Protein AF-A0A831QJR3-F1 (afdb_monomer)

Sequence (71 aa):
MDLWQFTNAINRHFSVQEKLQLIDKIWEIAYADEIINQHEDYLVHKIADLLHLSHRQLIDAKLKVAKEVSG

Secondary structure (DSSP, 8-state):
--HHHHHHHHHHH--HHHHHHHHHHHHHHHHTTSS--HHHHHHHHHHHHHTT--HHHHHHHHHHHHHHHT-

Solvent-accessible surface area (backbone atoms only — not comparable to full-atom values): 4090 Å² total; per-residue (Å²): 131,66,61,65,63,54,29,52,52,44,59,74,75,44,53,74,67,56,50,50,55,50,52,34,53,51,43,47,58,48,52,68,71,78,60,72,45,75,66,52,57,50,47,53,51,53,50,36,55,60,56,72,50,53,73,65,61,53,51,53,36,48,55,52,39,54,52,62,72,74,98

pLDDT: mean 87.69, std 7.44, range [56.88, 93.56]

Mean predicted aligned error: 4.06 Å

Nearest PDB structures (foldseek):
  2h5n-assembly1_C  TM=6.771E-01  e=2.851E+00  Porphyromonas gingivalis
  4tth-assembly1_A  TM=6.518E-01  e=3.020E+00  Herpesvirus saimiri (strain 11)

Foldseek 3Di:
DPLLVVLVVCLVPPDPVVLLVVLLVLLLVCCPVVDRDPVSVVVSVVSCVSNVHDPVSNVVSNVVNVVVSVD

Radius of gyration: 11.9 Å; Cα contacts (8 Å, |Δi|>4): 48; chains: 1; bounding box: 28×25×30 Å

Structure (mmCIF, N/CA/C/O backbone):
data_AF-A0A831QJR3-F1
#
_entry.id   AF-A0A831QJR3-F1
#
loop_
_atom_site.group_PDB
_atom_site.id
_atom_site.type_symbol
_atom_site.label_atom_id
_atom_site.label_alt_id
_atom_site.label_comp_id
_atom_site.label_asym_id
_atom_site.label_entity_id
_atom_site.label_seq_id
_atom_site.pdbx_PDB_ins_code
_atom_site.Cartn_x
_atom_site.Cartn_y
_atom_site.Cartn_z
_atom_site.occupancy
_atom_site.B_iso_or_equiv
_atom_site.auth_seq_id
_atom_site.auth_comp_id
_atom_site.auth_asym_id
_atom_site.auth_atom_id
_atom_site.pdbx_PDB_model_num
ATOM 1 N N . MET A 1 1 ? 6.262 -18.001 -6.201 1.00 56.88 1 MET A N 1
ATOM 2 C CA . MET A 1 1 ? 5.500 -16.967 -6.933 1.00 56.88 1 MET A CA 1
ATOM 3 C C . MET A 1 1 ? 6.452 -15.845 -7.309 1.00 56.88 1 MET A C 1
ATOM 5 O O . MET A 1 1 ? 7.017 -15.232 -6.410 1.00 56.88 1 MET A O 1
ATOM 9 N N . ASP A 1 2 ? 6.652 -15.599 -8.604 1.00 78.88 2 ASP A N 1
ATOM 10 C CA . ASP A 1 2 ? 7.518 -14.522 -9.102 1.00 78.88 2 ASP A CA 1
ATOM 11 C C . ASP A 1 2 ? 6.795 -13.169 -9.056 1.00 78.88 2 ASP A C 1
ATOM 13 O O . ASP A 1 2 ? 6.389 -12.620 -10.082 1.00 78.88 2 ASP A O 1
ATOM 17 N N . LEU A 1 3 ? 6.650 -12.609 -7.847 1.00 80.69 3 LEU A N 1
ATOM 18 C CA . LEU A 1 3 ? 6.136 -11.244 -7.658 1.00 80.69 3 LEU A CA 1
ATOM 19 C C . LEU A 1 3 ? 6.867 -10.243 -8.552 1.00 80.69 3 LEU A C 1
ATOM 21 O O . LEU A 1 3 ? 6.251 -9.329 -9.076 1.00 80.69 3 LEU A O 1
ATOM 25 N N . TRP A 1 4 ? 8.165 -10.454 -8.761 1.00 83.06 4 TRP A N 1
ATOM 26 C CA . TRP A 1 4 ? 9.001 -9.565 -9.550 1.00 83.06 4 TRP A CA 1
ATOM 27 C C . TRP A 1 4 ? 8.612 -9.534 -11.033 1.00 83.06 4 TRP A C 1
ATOM 29 O O . TRP A 1 4 ? 8.560 -8.465 -11.633 1.00 83.06 4 TRP A O 1
ATOM 39 N N . GLN A 1 5 ? 8.296 -10.682 -11.642 1.00 84.38 5 GLN A N 1
ATOM 40 C CA . GLN A 1 5 ? 7.854 -10.713 -13.043 1.00 84.38 5 GLN A CA 1
ATOM 41 C C . GLN A 1 5 ? 6.484 -10.042 -13.204 1.00 84.38 5 GLN A C 1
ATOM 43 O O . GLN A 1 5 ? 6.270 -9.284 -14.151 1.00 84.38 5 GLN A O 1
ATOM 48 N N . PHE A 1 6 ? 5.589 -10.273 -12.242 1.00 84.81 6 PHE A N 1
ATOM 49 C CA . PHE A 1 6 ? 4.255 -9.684 -12.209 1.00 84.81 6 PHE A CA 1
ATOM 50 C C . PHE A 1 6 ? 4.296 -8.159 -12.038 1.00 84.81 6 PHE A C 1
ATOM 52 O O 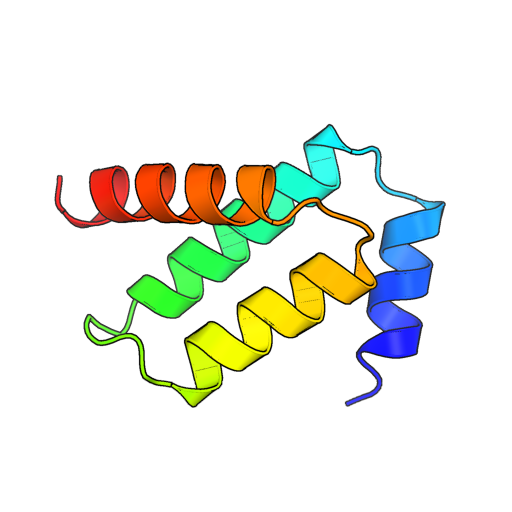. PHE A 1 6 ? 3.734 -7.425 -12.852 1.00 84.81 6 PHE A O 1
ATOM 59 N N . THR A 1 7 ? 5.023 -7.659 -11.037 1.00 88.50 7 THR A N 1
ATOM 60 C CA . THR A 1 7 ? 5.133 -6.217 -10.776 1.00 88.50 7 THR A CA 1
ATOM 61 C C . THR A 1 7 ? 5.873 -5.499 -11.893 1.00 88.50 7 THR A C 1
ATOM 63 O O . THR A 1 7 ? 5.519 -4.374 -12.229 1.00 88.50 7 THR A O 1
ATOM 66 N N . ASN A 1 8 ? 6.841 -6.149 -12.544 1.00 90.06 8 ASN A N 1
ATOM 67 C CA . ASN A 1 8 ? 7.531 -5.575 -13.696 1.00 90.06 8 ASN A CA 1
ATOM 68 C C . ASN A 1 8 ? 6.605 -5.441 -14.921 1.00 90.06 8 ASN A C 1
ATOM 70 O O . ASN A 1 8 ? 6.679 -4.447 -15.641 1.00 90.06 8 ASN A O 1
ATOM 74 N N . ALA A 1 9 ? 5.691 -6.391 -15.146 1.00 91.50 9 ALA A N 1
ATOM 75 C CA . ALA A 1 9 ? 4.657 -6.239 -16.171 1.00 91.50 9 ALA A CA 1
ATOM 76 C C . ALA A 1 9 ? 3.711 -5.071 -15.840 1.00 91.50 9 ALA A C 1
ATOM 78 O O . ALA A 1 9 ? 3.493 -4.206 -16.687 1.00 91.50 9 ALA A O 1
ATOM 79 N N . ILE A 1 10 ? 3.232 -4.9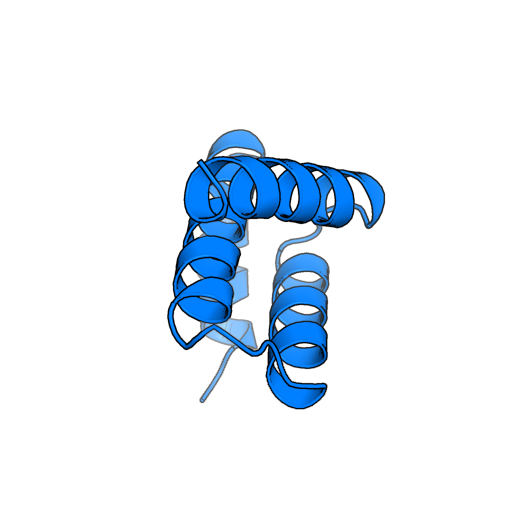82 -14.596 1.00 90.69 10 ILE A N 1
ATOM 80 C CA . ILE A 1 10 ? 2.384 -3.867 -14.147 1.00 90.69 10 ILE A CA 1
ATOM 81 C C . ILE A 1 10 ? 3.115 -2.537 -14.319 1.00 90.69 10 ILE A C 1
ATOM 83 O O . ILE A 1 10 ? 2.574 -1.606 -14.899 1.00 90.69 10 ILE A O 1
ATOM 87 N N . ASN A 1 11 ? 4.376 -2.445 -13.903 1.00 92.31 11 ASN A N 1
ATOM 88 C CA . ASN A 1 11 ? 5.159 -1.219 -14.018 1.00 92.31 11 ASN A CA 1
ATOM 89 C C . ASN A 1 11 ? 5.308 -0.710 -15.452 1.00 92.31 11 ASN A C 1
ATOM 91 O O . ASN A 1 11 ? 5.428 0.499 -15.636 1.00 92.31 11 ASN A O 1
ATOM 95 N N . ARG A 1 12 ? 5.307 -1.609 -16.443 1.00 92.56 12 ARG A N 1
ATOM 96 C CA . ARG A 1 12 ? 5.409 -1.256 -17.865 1.00 92.56 12 ARG A CA 1
ATOM 97 C C . ARG A 1 12 ? 4.080 -0.851 -18.492 1.00 92.56 12 ARG A C 1
ATOM 99 O O . ARG A 1 12 ? 4.093 -0.080 -19.445 1.00 92.56 12 ARG A O 1
ATOM 106 N N . HIS A 1 13 ? 2.966 -1.385 -17.999 1.00 93.06 13 HIS A N 1
ATOM 107 C CA . HIS A 1 13 ? 1.659 -1.225 -18.641 1.00 93.06 13 HIS A CA 1
ATOM 108 C C . HIS A 1 13 ? 0.691 -0.322 -17.873 1.00 93.06 13 HIS A C 1
ATOM 110 O O . HIS A 1 13 ? -0.248 0.178 -18.477 1.00 93.06 13 HIS A O 1
ATOM 116 N N . PHE A 1 14 ? 0.913 -0.105 -16.575 1.00 92.50 14 PHE A N 1
ATOM 117 C CA . PHE A 1 14 ? 0.003 0.635 -15.708 1.00 92.50 14 PHE A CA 1
ATOM 118 C C . PHE A 1 14 ? 0.560 2.025 -15.412 1.00 92.50 14 PHE A C 1
ATOM 120 O O . PHE A 1 14 ? 1.717 2.201 -15.012 1.00 92.50 14 PHE A O 1
ATOM 127 N N . SER A 1 15 ? -0.310 3.016 -15.536 1.00 92.62 15 SER A N 1
ATOM 128 C CA . SER A 1 15 ? -0.122 4.354 -15.000 1.00 92.62 15 SER A CA 1
ATOM 129 C C . SER A 1 15 ? -0.084 4.341 -13.469 1.00 92.62 15 SER A C 1
ATOM 131 O O . SER A 1 15 ? -0.502 3.391 -12.807 1.00 92.62 15 SER A O 1
ATOM 133 N N . VAL A 1 16 ? 0.386 5.438 -12.872 1.00 89.62 16 VAL A N 1
ATOM 134 C CA . VAL A 1 16 ? 0.395 5.591 -11.407 1.00 89.62 16 VAL A CA 1
ATOM 135 C C . VAL A 1 16 ? -1.013 5.439 -10.821 1.00 89.62 16 VAL A C 1
ATOM 137 O O . VAL A 1 16 ? -1.163 4.810 -9.782 1.00 89.62 16 VAL A O 1
ATOM 140 N N . GLN A 1 17 ? -2.043 5.958 -11.493 1.00 91.44 17 GLN A N 1
ATOM 141 C CA . GLN A 1 17 ? -3.434 5.857 -11.034 1.00 91.44 17 GLN A CA 1
ATOM 142 C C . GLN A 1 17 ? -3.923 4.405 -11.006 1.00 91.44 17 GLN A C 1
ATOM 144 O O . GLN A 1 17 ? -4.514 3.976 -10.021 1.00 91.44 17 GLN A O 1
ATOM 149 N N . GLU A 1 18 ? -3.619 3.618 -12.037 1.00 93.56 18 GLU A N 1
ATOM 150 C CA . GLU A 1 18 ? -4.010 2.203 -12.085 1.00 93.56 18 GLU A CA 1
ATOM 151 C C . GLU A 1 18 ? -3.255 1.370 -11.040 1.00 93.56 18 GLU A C 1
ATOM 153 O O . GLU A 1 18 ? -3.823 0.461 -10.438 1.00 93.56 18 GLU A O 1
ATOM 158 N N . LYS A 1 19 ? -1.989 1.704 -10.755 1.00 93.44 19 LYS A N 1
ATOM 159 C CA . LYS A 1 19 ? -1.240 1.078 -9.652 1.00 93.44 19 LYS A CA 1
ATOM 160 C C . LYS A 1 19 ? -1.857 1.389 -8.289 1.00 93.44 19 LYS A C 1
ATOM 162 O O . LYS A 1 19 ? -1.879 0.516 -7.426 1.00 93.44 19 LYS A O 1
ATOM 167 N N . LEU A 1 20 ? -2.366 2.609 -8.099 1.00 92.31 20 LEU A N 1
ATOM 168 C CA . LEU A 1 20 ? -3.090 2.984 -6.882 1.00 92.31 20 LEU A CA 1
ATOM 169 C C . LEU A 1 20 ? -4.417 2.227 -6.764 1.00 92.31 20 LEU A C 1
ATOM 171 O O . LEU A 1 20 ? -4.737 1.705 -5.707 1.00 92.31 20 LEU A O 1
ATOM 175 N N . GLN A 1 21 ? -5.160 2.072 -7.857 1.00 92.75 21 GLN A N 1
ATOM 176 C CA . GLN A 1 21 ? -6.372 1.249 -7.835 1.00 92.75 21 GLN A CA 1
ATOM 177 C C . GLN A 1 21 ? -6.071 -0.218 -7.509 1.00 92.75 21 GLN A C 1
ATOM 179 O O . GLN A 1 21 ? -6.830 -0.862 -6.790 1.00 92.75 21 GLN A O 1
ATOM 184 N N . LEU A 1 22 ? -4.950 -0.749 -8.001 1.00 92.25 22 LEU A N 1
ATOM 185 C CA . LEU A 1 22 ? -4.520 -2.100 -7.661 1.00 92.25 22 LEU A CA 1
ATOM 186 C C . LEU A 1 22 ? -4.175 -2.229 -6.171 1.00 92.25 22 LEU A C 1
ATOM 188 O O . LEU A 1 22 ? -4.570 -3.216 -5.555 1.00 92.25 22 LEU A O 1
ATOM 192 N N . ILE A 1 23 ? -3.463 -1.258 -5.585 1.00 93.06 23 ILE A N 1
ATOM 193 C CA . ILE A 1 23 ? -3.117 -1.315 -4.158 1.00 93.06 23 ILE A CA 1
ATOM 194 C C . ILE A 1 23 ? -4.353 -1.161 -3.263 1.00 93.06 23 ILE A C 1
ATOM 196 O O . ILE A 1 23 ? -4.441 -1.857 -2.256 1.00 93.06 23 ILE A O 1
ATOM 200 N N . ASP A 1 24 ? -5.334 -0.345 -3.666 1.00 92.31 24 ASP A N 1
ATOM 201 C CA . ASP A 1 24 ? -6.643 -0.264 -3.005 1.00 92.31 24 ASP A CA 1
ATOM 202 C C . ASP A 1 24 ? -7.310 -1.651 -2.976 1.00 92.31 24 ASP A C 1
ATOM 204 O O . ASP A 1 24 ? -7.702 -2.138 -1.919 1.00 92.31 24 ASP A O 1
ATOM 208 N N . LYS A 1 25 ? -7.350 -2.351 -4.117 1.00 91.50 25 LYS A N 1
ATOM 209 C CA . LYS A 1 25 ? -7.936 -3.700 -4.201 1.00 91.50 25 LYS A CA 1
ATOM 210 C C . LYS A 1 25 ? -7.191 -4.737 -3.365 1.00 91.50 25 LYS A C 1
ATOM 212 O O . LYS A 1 25 ? -7.812 -5.631 -2.799 1.00 91.50 25 LYS A O 1
ATOM 217 N N . ILE A 1 26 ? -5.868 -4.629 -3.275 1.00 90.38 26 ILE A N 1
ATOM 218 C CA . ILE A 1 26 ? -5.064 -5.513 -2.425 1.00 90.38 26 ILE A CA 1
ATOM 219 C C . ILE A 1 26 ? -5.385 -5.271 -0.945 1.00 90.38 26 ILE A C 1
ATOM 221 O O . ILE A 1 26 ? -5.511 -6.237 -0.195 1.00 90.38 26 ILE A O 1
ATOM 225 N N . TRP A 1 27 ? -5.564 -4.013 -0.530 1.00 90.69 27 TRP A N 1
ATOM 226 C CA . TRP A 1 27 ? -6.031 -3.702 0.819 1.00 90.69 27 TRP A CA 1
ATOM 227 C C . TRP A 1 27 ? -7.435 -4.246 1.073 1.00 90.69 27 TRP A C 1
ATOM 229 O O . TRP A 1 27 ? -7.645 -4.826 2.128 1.00 90.69 27 TRP A O 1
ATOM 239 N N . GLU A 1 28 ? -8.373 -4.124 0.128 1.00 89.56 28 GLU A N 1
ATOM 240 C CA . GLU A 1 28 ? -9.731 -4.682 0.284 1.00 89.56 28 GLU A CA 1
ATOM 241 C C . GLU A 1 28 ? -9.688 -6.188 0.578 1.00 89.56 28 GLU A C 1
ATOM 243 O O . GLU A 1 28 ? -10.390 -6.661 1.467 1.00 89.56 28 GLU A O 1
ATOM 248 N N . ILE A 1 29 ? -8.820 -6.928 -0.120 1.00 87.50 29 ILE A N 1
ATOM 249 C CA . ILE A 1 29 ? -8.619 -8.364 0.112 1.00 87.50 29 ILE A CA 1
ATOM 250 C C . ILE A 1 29 ? -7.979 -8.616 1.480 1.00 87.50 29 ILE A C 1
ATOM 252 O O . ILE A 1 29 ? -8.437 -9.492 2.201 1.00 87.50 29 ILE A O 1
ATOM 256 N N . ALA A 1 30 ? -6.953 -7.847 1.859 1.00 87.25 30 ALA A N 1
ATOM 257 C CA . ALA A 1 30 ? -6.304 -7.997 3.163 1.00 87.25 30 ALA A CA 1
ATOM 258 C C . ALA A 1 30 ? -7.268 -7.703 4.329 1.00 87.25 30 ALA A C 1
ATOM 260 O O . ALA A 1 30 ? -7.209 -8.352 5.365 1.00 87.25 30 ALA A O 1
ATOM 261 N N . TYR A 1 31 ? -8.180 -6.742 4.161 1.00 85.25 31 TYR A N 1
ATOM 262 C CA . TYR A 1 31 ? -9.208 -6.417 5.151 1.00 85.25 31 TYR A CA 1
ATOM 263 C C . TYR A 1 31 ? -10.393 -7.401 5.157 1.00 85.25 31 TYR A C 1
ATOM 265 O O . TYR A 1 31 ? -11.182 -7.365 6.101 1.00 85.25 31 TYR A O 1
ATOM 273 N N . ALA A 1 32 ? -10.533 -8.273 4.151 1.00 82.12 32 ALA A N 1
ATOM 274 C CA . ALA A 1 32 ? -11.671 -9.189 4.035 1.00 82.12 32 ALA A CA 1
ATOM 275 C C . ALA A 1 32 ? -11.735 -10.228 5.169 1.00 82.12 32 ALA A C 1
ATOM 277 O O . ALA A 1 32 ? -12.830 -10.644 5.540 1.00 82.12 32 ALA A O 1
ATOM 278 N N . ASP A 1 33 ? -10.589 -10.593 5.749 1.00 73.38 33 ASP A N 1
ATOM 279 C CA . ASP A 1 33 ? -10.491 -11.574 6.840 1.00 73.38 33 ASP A CA 1
ATOM 280 C C . ASP A 1 33 ? -10.633 -10.939 8.248 1.00 73.38 33 ASP A C 1
ATOM 282 O O . ASP A 1 33 ? -10.288 -11.565 9.249 1.00 73.38 33 ASP A O 1
ATOM 286 N N . GLU A 1 34 ? -11.143 -9.697 8.344 1.00 67.69 34 GLU A N 1
ATOM 287 C CA . GLU A 1 34 ? -11.348 -8.861 9.555 1.00 67.69 34 GLU A CA 1
ATOM 288 C C . GLU A 1 34 ? -10.084 -8.532 10.378 1.00 67.69 34 GLU A C 1
ATOM 290 O O . GLU A 1 34 ? -10.033 -7.508 11.065 1.00 67.69 34 GLU A O 1
ATOM 295 N N . ILE A 1 35 ? -9.036 -9.353 10.301 1.00 75.88 35 ILE A N 1
ATOM 296 C CA . ILE A 1 35 ? -7.784 -9.207 11.041 1.00 75.88 35 ILE A CA 1
ATOM 297 C C . ILE A 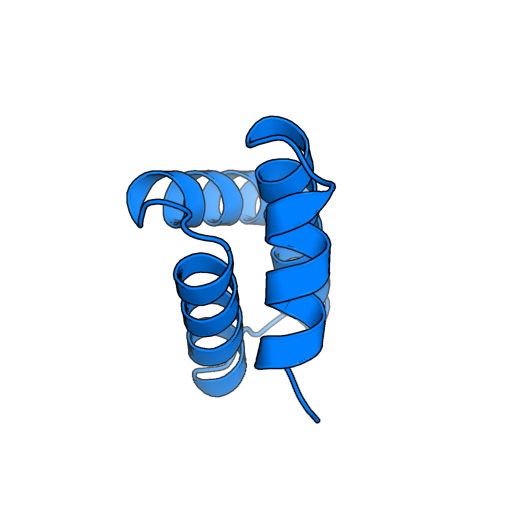1 35 ? -6.618 -9.265 10.061 1.00 75.88 35 ILE A C 1
ATOM 299 O O . ILE A 1 35 ? -6.163 -10.339 9.676 1.00 75.88 35 ILE A O 1
ATOM 303 N N . ILE A 1 36 ? -6.062 -8.095 9.758 1.00 82.06 36 ILE A N 1
ATOM 304 C CA . ILE A 1 36 ? -4.799 -8.011 9.026 1.00 82.06 36 ILE A CA 1
ATOM 305 C C . ILE A 1 36 ? -3.676 -8.503 9.926 1.00 82.06 36 ILE A C 1
ATOM 307 O O . ILE A 1 36 ? -3.381 -7.905 10.967 1.00 82.06 36 ILE A O 1
ATOM 311 N N . ASN A 1 37 ? -3.008 -9.571 9.508 1.00 84.69 37 ASN A N 1
ATOM 312 C CA . ASN A 1 37 ? -1.819 -10.049 10.197 1.00 84.69 37 ASN A CA 1
ATOM 313 C C . ASN A 1 37 ? -0.539 -9.401 9.633 1.00 84.69 37 ASN A C 1
ATOM 315 O O . ASN A 1 37 ? -0.502 -8.828 8.543 1.00 84.69 37 ASN A O 1
ATOM 319 N N . GLN A 1 38 ? 0.559 -9.518 10.382 1.00 86.44 38 GLN A N 1
ATOM 320 C CA . GLN A 1 38 ? 1.862 -8.955 10.003 1.00 86.44 38 GLN A CA 1
ATOM 321 C C . GLN A 1 38 ? 2.384 -9.432 8.635 1.00 86.44 38 GLN A C 1
ATOM 323 O O . GLN A 1 38 ? 3.158 -8.722 7.997 1.00 86.44 38 GLN A O 1
ATOM 328 N N . HIS A 1 39 ? 1.995 -10.630 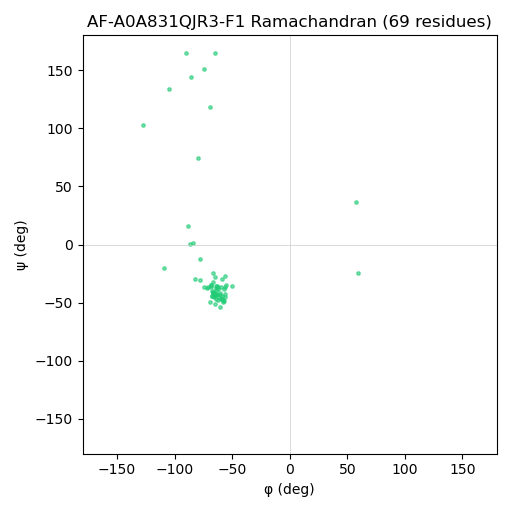8.180 1.00 87.44 39 HIS A N 1
ATOM 329 C CA . HIS A 1 39 ? 2.431 -11.155 6.889 1.00 87.44 39 HIS A CA 1
ATOM 330 C C . HIS A 1 39 ? 1.710 -10.467 5.733 1.00 87.44 39 HIS A C 1
ATOM 332 O O . HIS A 1 39 ? 2.334 -10.217 4.704 1.00 87.44 39 HIS A O 1
ATOM 338 N N . GLU A 1 40 ? 0.432 -10.137 5.902 1.00 87.44 40 GLU A N 1
ATOM 339 C CA . GLU A 1 40 ? -0.353 -9.411 4.905 1.00 87.44 40 GLU A CA 1
ATOM 340 C C . GLU A 1 40 ? 0.123 -7.971 4.789 1.00 87.44 40 GLU A C 1
ATOM 342 O O . GLU A 1 40 ? 0.458 -7.540 3.690 1.00 87.44 40 GLU A O 1
ATOM 347 N N . ASP A 1 41 ? 0.273 -7.265 5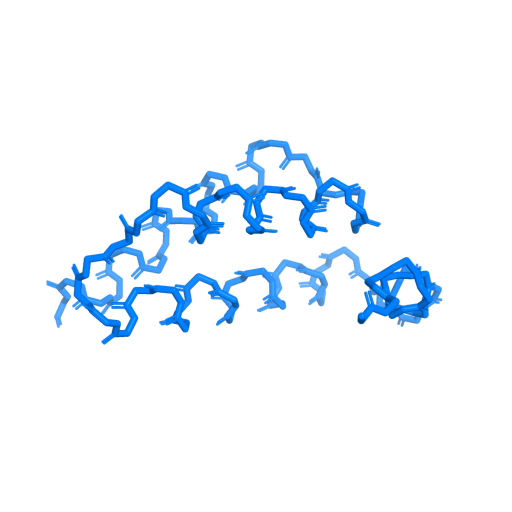.912 1.00 88.31 41 ASP A N 1
ATOM 348 C CA . ASP A 1 41 ? 0.807 -5.897 5.924 1.00 88.31 41 ASP A CA 1
ATOM 349 C C . ASP A 1 41 ? 2.194 -5.841 5.252 1.00 88.31 41 ASP A C 1
ATOM 351 O O . ASP A 1 41 ? 2.428 -5.036 4.344 1.00 88.31 41 ASP A O 1
ATOM 355 N N . TYR A 1 42 ? 3.074 -6.798 5.579 1.00 90.69 42 TYR A N 1
ATOM 356 C CA . TYR A 1 42 ? 4.372 -6.950 4.920 1.00 90.69 42 TYR A CA 1
ATOM 357 C C . TYR A 1 42 ? 4.253 -7.228 3.413 1.00 90.69 42 TYR A C 1
ATOM 359 O O . TYR A 1 42 ? 5.021 -6.677 2.620 1.00 90.69 42 TYR A O 1
ATOM 367 N N . LEU A 1 43 ? 3.313 -8.076 2.989 1.00 89.38 43 LEU A N 1
ATOM 368 C CA . LEU A 1 43 ? 3.107 -8.399 1.578 1.00 89.38 43 LEU A CA 1
ATOM 369 C C . LEU A 1 43 ? 2.622 -7.176 0.792 1.00 89.38 43 LEU A C 1
ATOM 371 O O . LEU A 1 43 ? 3.154 -6.907 -0.286 1.00 89.38 43 LEU A O 1
ATOM 375 N N . VAL A 1 44 ? 1.662 -6.422 1.332 1.00 90.38 44 VAL A N 1
ATOM 376 C CA . VAL A 1 44 ? 1.133 -5.210 0.694 1.00 90.38 44 VAL A CA 1
ATOM 377 C C . VAL A 1 44 ? 2.224 -4.143 0.579 1.00 90.38 44 VAL A C 1
ATOM 379 O O . VAL A 1 44 ? 2.404 -3.566 -0.495 1.00 90.38 44 VAL A O 1
ATOM 382 N N . HIS A 1 45 ? 3.034 -3.955 1.627 1.00 91.56 45 HIS A N 1
ATOM 383 C CA . HIS A 1 45 ? 4.217 -3.089 1.588 1.00 91.56 45 HIS A CA 1
ATOM 384 C C . HIS A 1 45 ? 5.214 -3.522 0.509 1.00 91.56 45 HIS A C 1
ATOM 386 O O . HIS A 1 45 ? 5.633 -2.712 -0.317 1.00 91.56 45 HIS A O 1
ATOM 392 N N . LYS A 1 46 ? 5.532 -4.818 0.441 1.00 92.00 46 LYS A N 1
ATOM 393 C CA . LYS A 1 46 ? 6.450 -5.358 -0.566 1.00 92.00 46 LYS A CA 1
ATOM 394 C C . LYS A 1 46 ? 5.932 -5.166 -1.992 1.00 92.00 46 LYS A C 1
ATOM 396 O O . LYS A 1 46 ? 6.718 -4.892 -2.896 1.00 92.00 46 LYS A O 1
ATOM 401 N N . ILE A 1 47 ? 4.627 -5.319 -2.218 1.00 91.12 47 ILE A N 1
ATOM 402 C CA . ILE A 1 47 ? 4.017 -5.075 -3.530 1.00 91.12 47 ILE A CA 1
ATOM 403 C C . ILE A 1 47 ? 4.091 -3.587 -3.880 1.00 91.12 47 ILE A C 1
ATOM 405 O O . ILE A 1 47 ? 4.484 -3.257 -4.995 1.00 91.12 47 ILE A O 1
ATOM 409 N N . ALA A 1 48 ? 3.776 -2.693 -2.941 1.00 92.12 48 ALA A N 1
ATOM 410 C CA . ALA A 1 48 ? 3.852 -1.251 -3.156 1.00 92.12 48 ALA A CA 1
ATOM 411 C C . ALA A 1 48 ? 5.269 -0.793 -3.537 1.00 92.12 48 ALA A C 1
ATOM 413 O O . ALA A 1 48 ? 5.431 -0.064 -4.519 1.00 92.12 48 ALA A O 1
ATOM 414 N N . ASP A 1 49 ? 6.284 -1.302 -2.835 1.00 92.19 49 ASP A N 1
ATOM 415 C CA . ASP A 1 49 ? 7.693 -1.046 -3.144 1.00 92.19 49 ASP A CA 1
ATOM 416 C C . ASP A 1 49 ? 8.043 -1.514 -4.563 1.00 92.19 49 ASP A C 1
ATOM 418 O O . ASP A 1 49 ? 8.623 -0.772 -5.358 1.00 92.19 49 ASP A O 1
ATOM 422 N N . LEU A 1 50 ? 7.631 -2.733 -4.926 1.00 92.81 50 LEU A N 1
ATOM 423 C CA . LEU A 1 50 ? 7.866 -3.289 -6.258 1.00 92.81 50 LEU A CA 1
ATOM 424 C C . LEU A 1 50 ? 7.098 -2.555 -7.367 1.00 92.81 50 LEU A C 1
ATOM 426 O O . LEU A 1 50 ? 7.523 -2.604 -8.520 1.00 92.81 50 LEU A O 1
ATOM 430 N N . LEU A 1 51 ? 5.991 -1.883 -7.051 1.00 92.50 51 LEU A N 1
ATOM 431 C CA . LEU A 1 51 ? 5.218 -1.057 -7.984 1.00 92.50 51 LEU A CA 1
ATOM 432 C C . LEU A 1 51 ? 5.728 0.393 -8.081 1.00 92.50 51 LEU A C 1
ATOM 434 O O . LEU A 1 51 ? 5.183 1.190 -8.854 1.00 92.50 51 LEU A O 1
ATOM 438 N N . HIS A 1 52 ? 6.789 0.725 -7.338 1.00 92.50 52 HIS A N 1
ATOM 439 C CA . HIS A 1 52 ? 7.340 2.074 -7.197 1.00 92.50 52 HIS A CA 1
ATOM 440 C C . HIS A 1 52 ? 6.306 3.080 -6.664 1.00 92.50 52 HIS A C 1
ATOM 442 O O . HIS A 1 52 ? 6.266 4.236 -7.093 1.00 92.50 52 HIS A O 1
ATOM 448 N N . LEU A 1 53 ? 5.443 2.635 -5.749 1.00 92.38 53 LEU A N 1
ATOM 449 C CA . LEU A 1 53 ? 4.527 3.508 -5.024 1.00 92.38 53 LEU A CA 1
ATOM 450 C C . LEU A 1 53 ? 5.228 4.087 -3.796 1.00 92.38 53 LEU A C 1
ATOM 452 O O . LEU A 1 53 ? 6.042 3.435 -3.149 1.00 92.38 53 LEU A O 1
ATOM 456 N N . SER A 1 54 ? 4.911 5.334 -3.466 1.00 92.62 54 SER A N 1
ATOM 457 C CA . SER A 1 54 ? 5.429 5.958 -2.250 1.00 92.62 54 SER A CA 1
ATOM 458 C C . SER A 1 54 ? 4.732 5.408 -1.007 1.00 92.62 54 SER A C 1
ATOM 460 O O . SER A 1 54 ? 3.544 5.084 -1.032 1.00 92.62 54 SER A O 1
ATOM 462 N N . HIS A 1 55 ? 5.439 5.408 0.123 1.00 89.62 55 HIS A N 1
ATOM 463 C CA . HIS A 1 55 ? 4.857 5.023 1.410 1.00 89.62 55 HIS A CA 1
ATOM 464 C C . HIS A 1 55 ? 3.599 5.841 1.756 1.00 89.62 55 HIS A C 1
ATOM 466 O O . HIS A 1 55 ? 2.635 5.308 2.292 1.00 89.62 55 HIS A O 1
ATOM 472 N N . ARG A 1 56 ? 3.561 7.126 1.381 1.00 92.00 56 ARG A N 1
ATOM 473 C CA . ARG A 1 56 ? 2.379 7.975 1.577 1.00 92.00 56 ARG A CA 1
ATOM 474 C C . ARG A 1 56 ? 1.161 7.456 0.810 1.00 92.00 56 ARG A C 1
ATOM 476 O O . ARG A 1 56 ? 0.099 7.322 1.398 1.00 92.00 56 ARG A O 1
ATOM 483 N N . GLN A 1 57 ? 1.333 7.117 -0.467 1.00 92.38 57 GLN A N 1
ATOM 484 C CA . GLN A 1 57 ? 0.262 6.542 -1.289 1.00 92.38 57 GLN A CA 1
ATOM 485 C C . GLN A 1 57 ? -0.269 5.229 -0.709 1.00 92.38 57 GLN A C 1
ATOM 487 O O . GLN A 1 57 ? -1.467 4.972 -0.760 1.00 92.38 57 GLN A O 1
ATOM 492 N N . LEU A 1 58 ? 0.620 4.420 -0.136 1.00 90.81 58 LEU A N 1
ATOM 493 C CA . LEU A 1 58 ? 0.255 3.169 0.513 1.00 90.81 58 LEU A CA 1
ATOM 494 C C . LEU A 1 58 ? -0.611 3.381 1.760 1.00 90.81 58 LEU A C 1
ATOM 496 O O . LEU A 1 58 ? -1.616 2.694 1.936 1.00 90.81 58 LEU A O 1
ATOM 500 N N . ILE A 1 59 ? -0.222 4.333 2.612 1.00 91.19 59 ILE A N 1
ATOM 501 C CA . ILE A 1 59 ? -0.972 4.703 3.818 1.00 91.19 59 ILE A CA 1
ATOM 502 C C . ILE A 1 59 ? -2.323 5.317 3.444 1.00 91.19 59 ILE A C 1
ATOM 504 O O . ILE A 1 59 ? -3.335 4.958 4.040 1.00 91.19 59 ILE A O 1
ATOM 508 N N . ASP A 1 60 ? -2.360 6.194 2.439 1.00 93.12 60 ASP A N 1
ATOM 509 C CA . ASP A 1 60 ? -3.600 6.812 1.961 1.00 93.12 60 ASP A CA 1
ATOM 510 C C . ASP A 1 60 ? -4.590 5.743 1.453 1.00 93.12 60 ASP A C 1
ATOM 512 O O . ASP A 1 60 ? -5.767 5.775 1.815 1.00 93.12 60 ASP A O 1
ATOM 516 N N . ALA A 1 61 ? -4.107 4.750 0.694 1.00 92.06 61 ALA A N 1
ATOM 517 C CA . ALA A 1 61 ? -4.899 3.602 0.244 1.00 92.06 61 ALA A CA 1
ATOM 518 C C . ALA A 1 61 ? -5.429 2.760 1.417 1.00 92.06 61 ALA A C 1
ATOM 520 O O . ALA A 1 61 ? -6.616 2.435 1.472 1.00 92.06 61 ALA A O 1
ATOM 521 N N . LYS A 1 62 ? -4.574 2.472 2.408 1.00 90.38 62 LYS A N 1
ATOM 522 C CA . LYS A 1 62 ? -4.957 1.740 3.625 1.00 90.38 62 LYS A CA 1
ATOM 523 C C . LYS A 1 62 ? -6.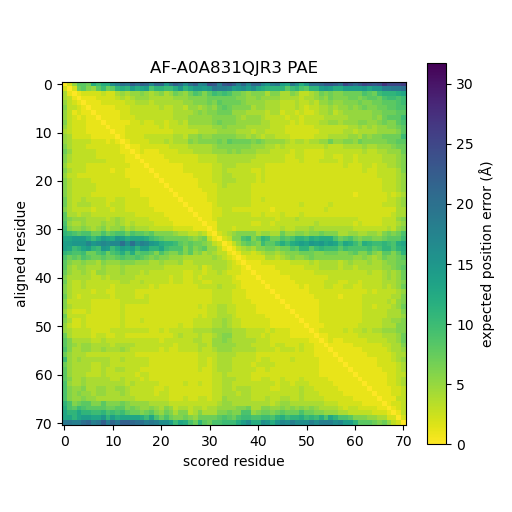083 2.448 4.376 1.00 90.38 62 LYS A C 1
ATOM 525 O O . LYS A 1 62 ? -7.078 1.826 4.730 1.00 90.38 62 LYS A O 1
ATOM 530 N N . LEU A 1 63 ? -5.936 3.756 4.606 1.00 90.94 63 LEU A N 1
ATOM 531 C CA . LEU A 1 63 ? -6.925 4.573 5.3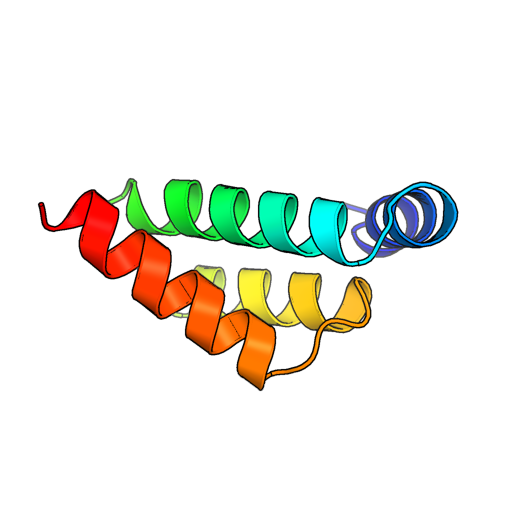14 1.00 90.94 63 LEU A CA 1
ATOM 532 C C . LEU A 1 63 ? -8.255 4.647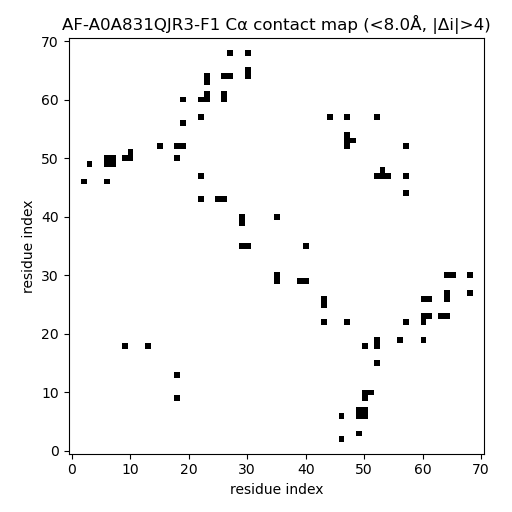 4.561 1.00 90.94 63 LEU A C 1
ATOM 534 O O . LEU A 1 63 ? -9.316 4.605 5.185 1.00 90.94 63 LEU A O 1
ATOM 538 N N . LYS A 1 64 ? -8.198 4.752 3.230 1.00 91.12 64 LYS A N 1
ATOM 539 C CA . LYS A 1 64 ? -9.382 4.753 2.372 1.00 91.12 64 LYS A CA 1
ATOM 540 C C . LYS A 1 64 ? -10.166 3.448 2.516 1.00 91.12 64 LYS A C 1
ATOM 542 O O . LYS A 1 64 ? -11.344 3.497 2.858 1.00 91.12 64 L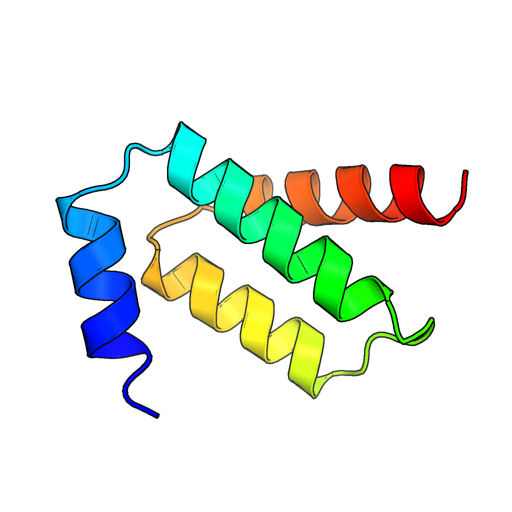YS A O 1
ATOM 547 N N . VAL A 1 65 ? -9.511 2.302 2.333 1.00 90.44 65 VAL A N 1
ATOM 548 C CA . VAL A 1 65 ? -10.168 0.989 2.415 1.00 90.44 65 VAL A CA 1
ATOM 549 C C . VAL A 1 65 ? -10.649 0.685 3.828 1.00 90.44 65 VAL A C 1
ATOM 551 O O . VAL A 1 65 ? -11.775 0.231 4.002 1.00 90.44 65 VAL A O 1
ATOM 554 N N . ALA A 1 66 ? -9.856 1.003 4.855 1.00 87.38 66 ALA A N 1
ATOM 555 C CA . ALA A 1 66 ? -10.272 0.814 6.243 1.00 87.38 66 ALA A CA 1
ATOM 556 C C . ALA A 1 66 ? -11.592 1.547 6.548 1.00 87.38 66 ALA A C 1
ATOM 558 O O . ALA A 1 66 ? -12.436 1.027 7.277 1.00 87.38 66 ALA A O 1
ATOM 559 N N . LYS A 1 67 ? -11.795 2.734 5.959 1.00 87.69 67 LYS A N 1
ATOM 560 C CA . LYS A 1 67 ? -13.043 3.496 6.084 1.00 87.69 67 LYS A CA 1
ATOM 561 C C . LYS A 1 67 ? -14.211 2.858 5.324 1.00 87.69 67 LYS A C 1
ATOM 563 O O . LYS A 1 67 ? -15.332 2.942 5.806 1.00 87.69 67 LYS A O 1
ATOM 568 N N . GLU A 1 68 ? -13.961 2.265 4.159 1.00 84.94 68 GLU A N 1
ATOM 569 C CA . GLU A 1 68 ? -14.985 1.589 3.348 1.00 84.94 68 GLU A CA 1
ATOM 570 C C . GLU A 1 68 ? -15.442 0.265 3.978 1.00 84.94 68 GLU A C 1
ATOM 572 O O . GLU A 1 68 ? -16.629 -0.033 3.951 1.00 84.94 68 GLU A O 1
ATOM 577 N N . VAL A 1 69 ? -14.528 -0.495 4.589 1.00 80.00 69 VAL A N 1
ATOM 578 C CA . VAL A 1 69 ? -14.835 -1.781 5.247 1.00 80.00 69 VAL A CA 1
ATOM 579 C C . VAL A 1 69 ? -15.488 -1.593 6.621 1.00 80.00 69 VAL A C 1
ATOM 581 O O . VAL A 1 69 ? -16.292 -2.418 7.037 1.00 80.00 69 VAL A O 1
ATOM 584 N N . SER A 1 70 ? -15.173 -0.503 7.327 1.00 70.25 70 SER A N 1
ATOM 585 C CA . SER A 1 70 ? -15.780 -0.188 8.635 1.00 70.25 70 SER A CA 1
ATOM 586 C C . SER A 1 70 ? -17.135 0.535 8.527 1.00 70.25 70 SER A C 1
ATOM 588 O O . SER A 1 70 ? -17.674 0.957 9.554 1.00 70.25 70 SER A O 1
ATOM 590 N N . GLY A 1 71 ? -17.616 0.776 7.302 1.00 58.50 71 GLY A N 1
ATOM 591 C CA . GLY A 1 71 ? -18.795 1.586 6.979 1.00 58.50 71 GLY A CA 1
ATOM 592 C C . GLY A 1 71 ? -20.066 0.788 6.731 1.00 58.50 71 GLY A C 1
ATOM 593 O O . GLY A 1 71 ? -19.974 -0.411 6.395 1.00 58.50 71 GLY A O 1
#